Protein AF-A0A7Y5I1M3-F1 (afdb_monomer)

Solvent-accessible surface area (backbone atoms only — not comparable to full-atom values): 2568 Å² total; per-residue (Å²): 134,85,74,88,52,82,44,72,43,70,32,30,74,40,77,67,29,37,54,52,49,55,48,41,54,73,78,48,42,93,88,65,78,78,41,66,48,74,38,57,115

Foldseek 3Di:
DDDQAPEEQEQCVDPVNVVVVVVCCVVPPPPSPHGYYYDHD

Radius of gyration: 10.6 Å; Cα contacts (8 Å, |Δi|>4): 50; chains: 1; bounding box: 29×19×23 Å

Sequence (41 aa):
MTKPFDLVVHGATGFTGRLVVEYLLQRYPAGSGLRWAMGGR

Secondary structure (DSSP, 8-state):
---S-SEEETTTTSHHHHHHHHHHHHHS-TTSS--EEE---

Structure (mmCIF, N/CA/C/O backbone):
data_AF-A0A7Y5I1M3-F1
#
_entry.id   AF-A0A7Y5I1M3-F1
#
loop_
_atom_site.group_PDB
_atom_site.id
_at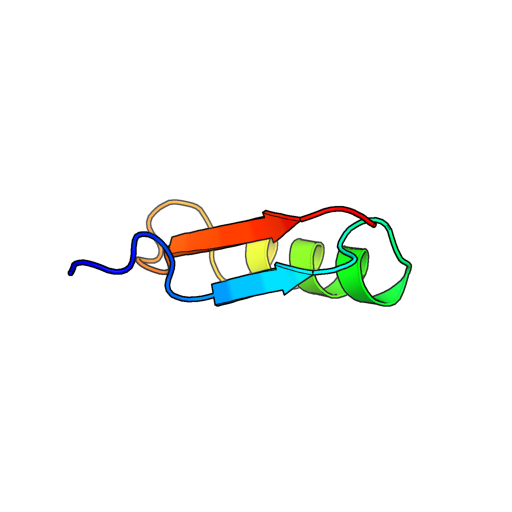om_site.type_symbol
_atom_site.label_atom_id
_atom_site.label_alt_id
_atom_site.label_comp_id
_atom_site.label_asym_id
_atom_site.label_entity_id
_atom_site.label_seq_id
_atom_site.pdbx_PDB_ins_code
_atom_site.Cartn_x
_atom_site.Cartn_y
_atom_site.Cartn_z
_atom_site.occupancy
_atom_site.B_iso_or_equiv
_atom_site.auth_seq_id
_atom_site.auth_comp_id
_atom_site.auth_asym_id
_atom_site.auth_atom_id
_atom_site.pdbx_PDB_model_num
ATOM 1 N N . MET A 1 1 ? -23.376 -10.495 -1.803 1.00 60.41 1 MET A N 1
ATOM 2 C CA . MET A 1 1 ? -21.922 -10.764 -1.724 1.00 60.41 1 MET A CA 1
ATOM 3 C C . MET A 1 1 ? -21.241 -9.583 -1.056 1.00 60.41 1 MET A C 1
ATOM 5 O O . MET A 1 1 ? -21.331 -8.477 -1.574 1.00 60.41 1 MET A O 1
ATOM 9 N N . THR A 1 2 ? -20.607 -9.793 0.093 1.00 82.50 2 THR A N 1
ATOM 10 C CA . THR A 1 2 ? -19.844 -8.761 0.809 1.00 82.50 2 THR A CA 1
ATOM 11 C C . THR A 1 2 ? -18.491 -8.580 0.126 1.00 82.50 2 THR A C 1
AT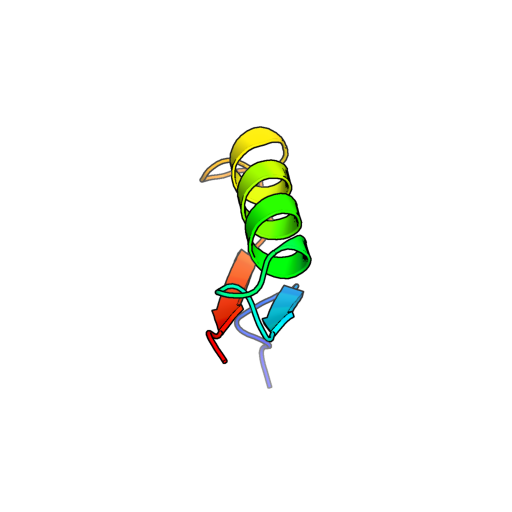OM 13 O O . THR A 1 2 ? -17.763 -9.555 -0.049 1.00 82.50 2 THR A O 1
ATOM 16 N N . LYS A 1 3 ? -18.142 -7.355 -0.283 1.00 85.81 3 LYS A N 1
ATOM 17 C CA . LYS A 1 3 ? -16.795 -7.065 -0.795 1.00 85.81 3 LYS A CA 1
ATOM 18 C C . LYS A 1 3 ? -15.826 -6.967 0.396 1.00 85.81 3 LYS A C 1
ATOM 20 O O . LYS A 1 3 ? -16.079 -6.159 1.298 1.00 85.81 3 LYS A O 1
ATOM 25 N N . PRO A 1 4 ? -14.757 -7.787 0.445 1.00 89.56 4 PRO A N 1
ATOM 26 C CA . PRO A 1 4 ? -13.826 -7.798 1.576 1.00 89.56 4 PRO A CA 1
ATOM 27 C C . PRO A 1 4 ? -12.969 -6.529 1.645 1.00 89.56 4 PRO A C 1
ATOM 29 O O . PRO A 1 4 ? -12.587 -6.118 2.737 1.00 89.56 4 PRO A O 1
ATOM 32 N N . PHE A 1 5 ? -12.731 -5.893 0.495 1.00 94.38 5 PHE A N 1
ATOM 33 C CA . PHE A 1 5 ? -11.931 -4.682 0.361 1.00 94.38 5 PHE A CA 1
ATOM 34 C C . PHE A 1 5 ? -12.723 -3.588 -0.349 1.00 94.38 5 PHE A C 1
ATOM 36 O O . PHE A 1 5 ? -13.512 -3.860 -1.258 1.00 94.38 5 PHE A O 1
ATOM 43 N N . ASP A 1 6 ? -12.462 -2.358 0.065 1.00 94.62 6 ASP A N 1
ATOM 44 C CA . ASP A 1 6 ? -12.975 -1.128 -0.523 1.00 94.62 6 ASP A CA 1
ATOM 45 C C . ASP A 1 6 ? -12.067 -0.664 -1.678 1.00 94.62 6 ASP A C 1
ATOM 47 O O . ASP A 1 6 ? -12.544 -0.071 -2.643 1.00 94.62 6 ASP A O 1
ATOM 51 N N . LEU A 1 7 ? -10.766 -0.989 -1.612 1.00 94.44 7 LEU A N 1
ATOM 52 C CA . LEU A 1 7 ? -9.759 -0.633 -2.615 1.00 94.44 7 LEU A CA 1
ATOM 53 C C . LEU A 1 7 ? -8.688 -1.726 -2.770 1.00 94.44 7 LEU A C 1
ATOM 55 O O . LEU A 1 7 ? -8.236 -2.309 -1.786 1.00 94.44 7 LEU A O 1
ATOM 59 N N . VAL A 1 8 ? -8.246 -1.977 -4.006 1.00 95.69 8 VAL A N 1
ATOM 60 C CA . VAL A 1 8 ? -7.111 -2.864 -4.310 1.00 95.69 8 VAL A CA 1
ATOM 61 C C . VAL A 1 8 ? -6.117 -2.139 -5.214 1.00 95.69 8 VAL A C 1
ATOM 63 O O . VAL A 1 8 ? -6.488 -1.656 -6.282 1.00 95.69 8 VAL A O 1
ATOM 66 N N . VAL A 1 9 ? -4.850 -2.070 -4.800 1.00 97.00 9 VAL A N 1
ATOM 67 C CA . VAL A 1 9 ? -3.755 -1.519 -5.615 1.00 97.00 9 VAL A CA 1
ATOM 68 C C . VAL A 1 9 ? -3.112 -2.648 -6.414 1.00 97.00 9 VAL A C 1
ATOM 70 O O . VAL A 1 9 ? -2.452 -3.508 -5.837 1.00 97.00 9 VAL A O 1
ATOM 73 N N . HIS A 1 10 ? -3.276 -2.649 -7.735 1.00 97.06 10 HIS A N 1
ATOM 74 C CA . HIS A 1 10 ? -2.581 -3.581 -8.630 1.00 97.06 10 HIS A CA 1
ATOM 75 C C . HIS A 1 10 ? -1.234 -3.009 -9.084 1.00 97.06 10 HIS A C 1
ATOM 77 O O . HIS A 1 10 ? -1.110 -1.803 -9.300 1.00 97.06 10 HIS A O 1
ATOM 83 N N . GLY A 1 11 ? -0.220 -3.865 -9.242 1.00 97.25 11 GLY A N 1
ATOM 84 C CA . GLY A 1 11 ? 1.123 -3.417 -9.614 1.00 97.25 11 GLY A CA 1
ATOM 85 C C . GLY A 1 11 ? 1.838 -2.682 -8.478 1.00 97.25 11 GLY A C 1
ATOM 86 O O . GLY A 1 11 ? 2.664 -1.803 -8.727 1.00 97.25 11 GLY A O 1
ATOM 87 N N . ALA A 1 12 ? 1.543 -3.046 -7.229 1.00 97.69 12 ALA A N 1
ATOM 88 C CA . ALA A 1 12 ? 2.073 -2.390 -6.039 1.00 97.69 12 ALA A CA 1
ATOM 89 C C . ALA A 1 12 ? 3.603 -2.512 -5.887 1.00 97.69 12 ALA A C 1
ATOM 91 O O . ALA A 1 12 ? 4.211 -1.750 -5.142 1.00 97.69 12 ALA A O 1
ATOM 92 N N . THR A 1 13 ? 4.242 -3.433 -6.619 1.00 96.38 13 THR A N 1
ATOM 93 C CA . THR A 1 13 ? 5.709 -3.549 -6.694 1.00 96.38 13 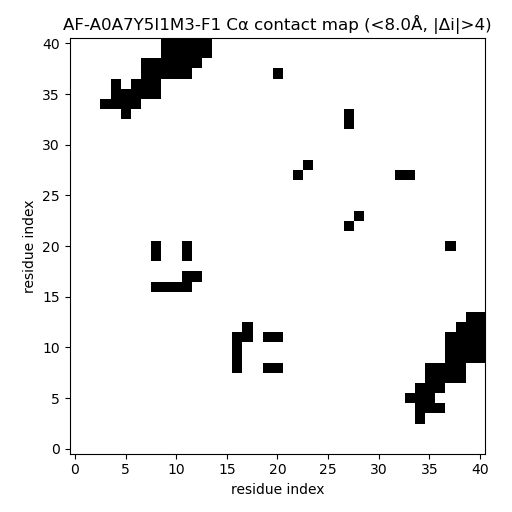THR A CA 1
ATOM 94 C C . THR A 1 13 ? 6.345 -2.611 -7.728 1.00 96.38 13 THR A C 1
ATOM 96 O O . THR A 1 13 ? 7.566 -2.488 -7.776 1.00 96.38 13 THR A O 1
ATOM 99 N N . GLY A 1 14 ? 5.551 -1.949 -8.577 1.00 96.44 14 GLY A N 1
ATOM 100 C CA . GLY A 1 14 ? 6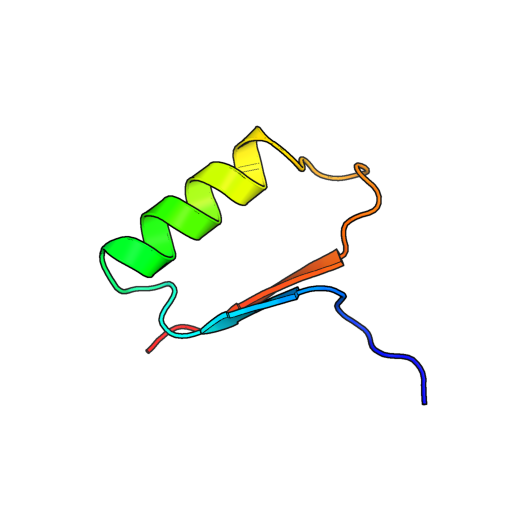.026 -0.903 -9.482 1.00 96.44 14 GLY A CA 1
ATOM 101 C C . GLY A 1 14 ? 6.260 0.427 -8.763 1.00 96.44 14 GLY A C 1
ATOM 102 O O . GLY A 1 14 ? 5.785 0.636 -7.651 1.00 96.44 14 GLY A O 1
ATOM 103 N N . PHE A 1 15 ? 6.952 1.352 -9.432 1.00 96.81 15 PHE A N 1
ATOM 104 C CA . PHE A 1 15 ? 7.302 2.661 -8.870 1.00 96.81 15 PHE A CA 1
ATOM 105 C C . PHE A 1 15 ? 6.078 3.415 -8.324 1.00 96.81 15 PHE A C 1
ATOM 107 O O . PHE A 1 15 ? 6.007 3.716 -7.137 1.00 96.81 15 PHE A O 1
ATOM 114 N N . THR A 1 16 ? 5.068 3.639 -9.167 1.00 96.75 16 THR A N 1
ATOM 115 C CA . THR A 1 16 ? 3.848 4.352 -8.764 1.00 96.75 16 THR A CA 1
ATOM 116 C C . THR A 1 16 ? 3.035 3.571 -7.733 1.00 96.75 16 THR A C 1
ATOM 118 O O . THR A 1 16 ? 2.529 4.157 -6.782 1.00 96.75 16 THR A O 1
ATOM 121 N N . GLY A 1 17 ? 2.934 2.246 -7.885 1.00 97.31 17 GLY A N 1
ATOM 122 C CA . GLY A 1 17 ? 2.177 1.397 -6.963 1.00 97.31 17 GLY A CA 1
ATOM 123 C C . GLY A 1 17 ? 2.721 1.457 -5.536 1.00 97.31 17 GLY A C 1
ATOM 124 O O . GLY A 1 17 ? 1.946 1.562 -4.587 1.00 97.31 17 GLY A O 1
ATOM 125 N N . ARG A 1 18 ? 4.048 1.490 -5.387 1.00 97.31 18 ARG A N 1
ATOM 126 C CA . ARG A 1 18 ? 4.695 1.650 -4.086 1.00 97.31 18 ARG A CA 1
ATOM 127 C C . ARG A 1 18 ? 4.367 2.999 -3.440 1.00 97.31 18 ARG A C 1
ATOM 129 O O . ARG A 1 18 ? 4.018 3.019 -2.266 1.00 97.31 18 ARG A O 1
ATOM 136 N N . LEU A 1 19 ? 4.408 4.097 -4.199 1.00 98.06 19 LEU A N 1
ATOM 137 C CA . LEU A 1 19 ? 4.056 5.431 -3.686 1.00 98.06 19 LEU A CA 1
ATOM 138 C C . LEU A 1 19 ? 2.598 5.500 -3.211 1.00 98.06 19 LEU A C 1
ATOM 140 O O . LEU A 1 19 ? 2.305 6.097 -2.178 1.00 98.06 19 LEU A O 1
ATOM 144 N N . VAL A 1 20 ? 1.680 4.854 -3.936 1.00 97.12 20 VAL A N 1
ATOM 145 C CA . VAL A 1 20 ? 0.271 4.763 -3.525 1.00 97.12 20 VAL A CA 1
ATOM 146 C C . VAL A 1 20 ? 0.137 3.986 -2.216 1.00 97.12 20 VAL A C 1
ATOM 148 O O . VAL A 1 20 ? -0.573 4.426 -1.318 1.00 97.12 20 VAL A O 1
ATOM 151 N N . VAL A 1 21 ? 0.836 2.858 -2.077 1.00 96.81 21 VAL A N 1
ATOM 152 C CA . VAL A 1 21 ? 0.837 2.070 -0.834 1.00 96.81 21 VAL A CA 1
ATOM 153 C C . VAL A 1 21 ? 1.409 2.871 0.337 1.00 96.81 21 VAL A C 1
ATOM 155 O O . VAL A 1 21 ? 0.817 2.876 1.414 1.00 96.81 21 VAL A O 1
ATOM 158 N N . GLU A 1 22 ? 2.513 3.589 0.134 1.00 96.56 22 GLU A N 1
ATOM 159 C CA . GLU A 1 22 ? 3.103 4.465 1.153 1.00 96.56 22 GLU A CA 1
ATOM 160 C C . GLU A 1 22 ? 2.116 5.563 1.584 1.00 96.56 22 GLU A C 1
ATOM 162 O O . GLU A 1 22 ? 1.931 5.790 2.782 1.00 96.56 22 GLU A O 1
ATOM 167 N N . TYR A 1 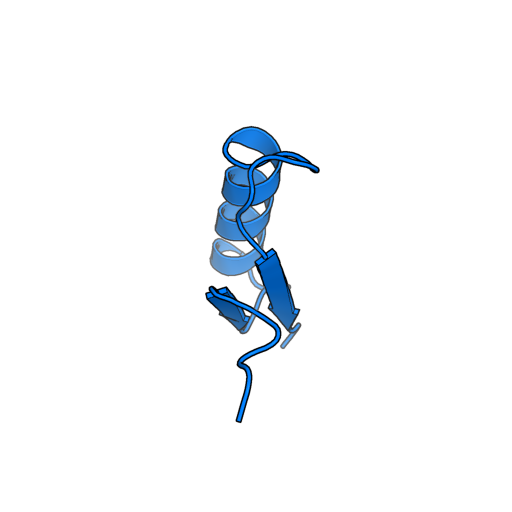23 ? 1.402 6.174 0.634 1.00 96.75 23 TYR A N 1
ATOM 16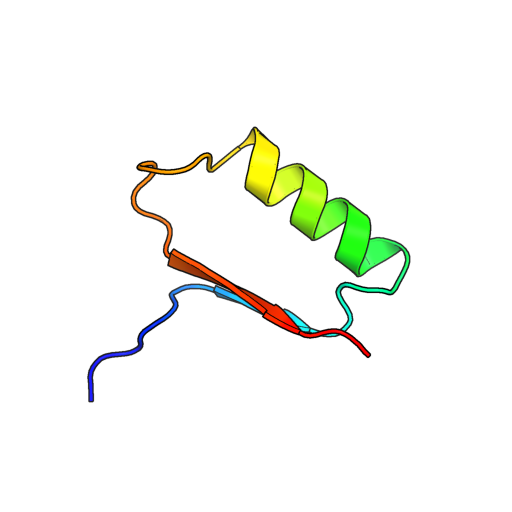8 C CA . TYR A 1 23 ? 0.345 7.142 0.931 1.00 96.75 23 TYR A CA 1
ATOM 169 C C . TYR A 1 23 ? -0.804 6.524 1.739 1.00 96.75 23 TYR A C 1
ATOM 171 O O . TYR A 1 23 ? -1.250 7.114 2.724 1.00 96.75 23 TYR A O 1
ATOM 179 N N . LEU A 1 24 ? -1.276 5.332 1.358 1.00 96.19 24 LEU A N 1
ATOM 180 C CA . LEU A 1 24 ? -2.358 4.645 2.067 1.00 96.19 24 LEU A CA 1
ATOM 181 C C . LEU A 1 24 ? -1.963 4.306 3.506 1.00 96.19 24 LEU A C 1
ATOM 183 O O . LEU A 1 24 ? -2.757 4.536 4.413 1.00 96.19 24 LEU A O 1
ATOM 187 N N . LEU A 1 25 ? -0.733 3.838 3.732 1.00 95.00 25 LEU A N 1
ATOM 188 C CA . LEU A 1 25 ? -0.225 3.542 5.074 1.00 95.00 25 LEU A CA 1
ATOM 189 C C . LEU A 1 25 ? -0.170 4.787 5.969 1.00 95.00 25 LEU A C 1
ATOM 191 O O . LEU A 1 25 ? -0.5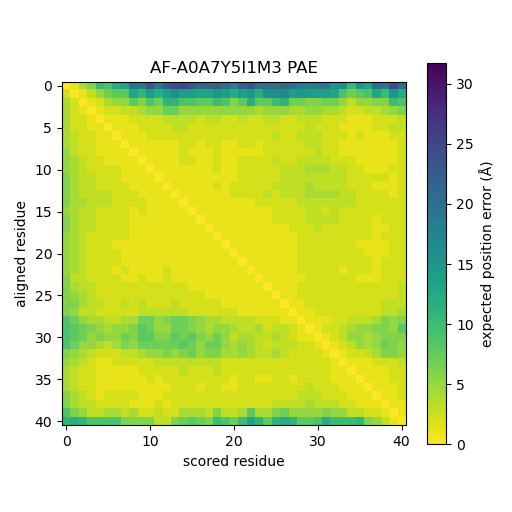03 4.705 7.150 1.00 95.00 25 LEU A O 1
ATOM 195 N N . GLN A 1 26 ? 0.230 5.935 5.418 1.00 96.00 26 GLN A N 1
ATOM 196 C CA . GLN A 1 26 ? 0.329 7.187 6.172 1.00 96.00 26 GLN A CA 1
ATOM 197 C C . GLN A 1 26 ? -1.035 7.832 6.426 1.00 96.00 26 GLN A C 1
ATOM 199 O O . GLN A 1 26 ? -1.295 8.341 7.516 1.00 96.00 26 GLN A O 1
ATOM 204 N N . ARG A 1 27 ? -1.910 7.849 5.414 1.00 96.00 27 ARG A N 1
ATOM 205 C CA . ARG A 1 27 ? -3.186 8.571 5.471 1.00 96.00 27 ARG A CA 1
ATOM 206 C C . ARG A 1 27 ? -4.311 7.750 6.091 1.00 96.00 27 ARG A C 1
ATOM 208 O O . ARG A 1 27 ? -5.201 8.326 6.714 1.00 96.00 27 ARG A O 1
ATOM 215 N N . TYR A 1 28 ? -4.257 6.433 5.925 1.00 95.19 28 TYR A N 1
ATOM 216 C CA . TYR A 1 28 ? -5.263 5.480 6.381 1.00 95.19 28 TYR A CA 1
ATOM 217 C C . TYR A 1 28 ? -4.596 4.361 7.188 1.00 95.19 28 TYR A C 1
ATOM 219 O O . TYR A 1 28 ? -4.545 3.209 6.745 1.00 95.19 28 TYR A O 1
ATOM 227 N N . PRO A 1 29 ? -4.080 4.678 8.388 1.00 88.94 29 PRO A N 1
ATOM 228 C CA . PRO A 1 29 ? -3.478 3.676 9.254 1.00 88.94 29 PRO A CA 1
ATOM 229 C C . PRO A 1 29 ? -4.505 2.618 9.686 1.00 88.94 29 PRO A C 1
ATOM 231 O O . PRO A 1 29 ? -5.718 2.750 9.470 1.00 88.94 29 PRO A O 1
ATOM 234 N N . ALA A 1 30 ? -4.015 1.557 10.329 1.00 86.62 30 ALA A N 1
ATOM 235 C CA . ALA A 1 30 ? -4.863 0.511 10.889 1.00 86.62 30 ALA A CA 1
ATOM 236 C C . ALA A 1 30 ? -5.951 1.113 11.800 1.00 86.62 30 ALA A C 1
ATOM 238 O O . ALA A 1 30 ? -5.673 1.967 12.638 1.00 86.62 30 ALA A O 1
ATOM 239 N N . GLY A 1 31 ? -7.200 0.680 11.611 1.00 86.75 31 GLY A N 1
ATOM 240 C CA . GLY A 1 31 ? -8.354 1.207 12.349 1.00 86.75 31 GLY A CA 1
ATOM 241 C C . GLY A 1 31 ? -9.019 2.445 11.733 1.00 86.75 31 GLY A C 1
ATOM 242 O O . GLY A 1 31 ? -10.053 2.869 12.234 1.00 86.75 31 GLY A O 1
ATOM 243 N N . SER A 1 32 ? -8.512 2.983 10.616 1.00 90.56 32 SER A N 1
ATOM 244 C CA . SER A 1 32 ? -9.145 4.099 9.882 1.00 90.56 32 SER A CA 1
ATOM 245 C C . SER A 1 32 ? -10.486 3.753 9.213 1.00 90.56 32 SER A C 1
ATOM 247 O O . SER A 1 32 ? -11.154 4.632 8.676 1.00 90.56 32 SER A O 1
ATOM 249 N N . GLY A 1 33 ? -10.876 2.475 9.216 1.00 91.69 33 GLY A N 1
ATOM 250 C CA . GLY A 1 33 ? -12.098 1.979 8.577 1.00 91.69 33 GLY A CA 1
ATOM 251 C C . GLY A 1 33 ? -11.956 1.681 7.082 1.00 91.69 33 GLY A C 1
ATOM 252 O O . GLY A 1 33 ? -12.831 1.024 6.527 1.00 91.69 33 GLY A O 1
ATOM 253 N N . LEU A 1 34 ? -10.852 2.083 6.441 1.00 94.19 34 LEU A N 1
ATOM 254 C CA . LEU A 1 34 ? -10.568 1.739 5.049 1.00 94.19 34 LEU A CA 1
ATOM 255 C C . LEU A 1 34 ? -9.959 0.335 4.960 1.00 94.19 34 LEU A C 1
ATOM 257 O O . LEU A 1 34 ? -8.830 0.109 5.402 1.00 94.19 34 LEU A O 1
ATOM 261 N N . ARG A 1 35 ? -10.680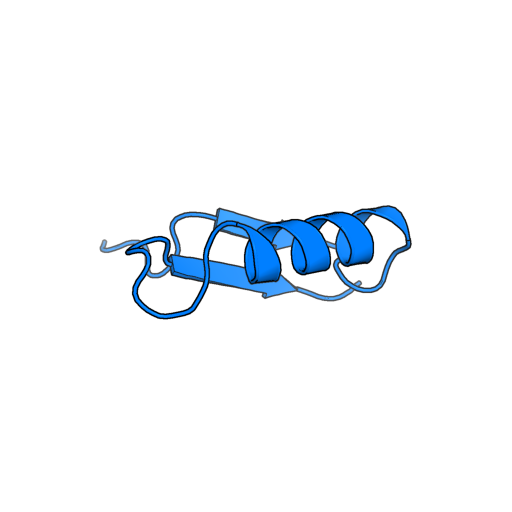 -0.608 4.351 1.00 94.25 35 ARG A N 1
ATOM 262 C CA . ARG A 1 35 ? -10.183 -1.968 4.112 1.00 94.25 35 ARG A CA 1
ATOM 263 C C . ARG A 1 35 ? -9.587 -2.012 2.717 1.00 94.25 35 ARG A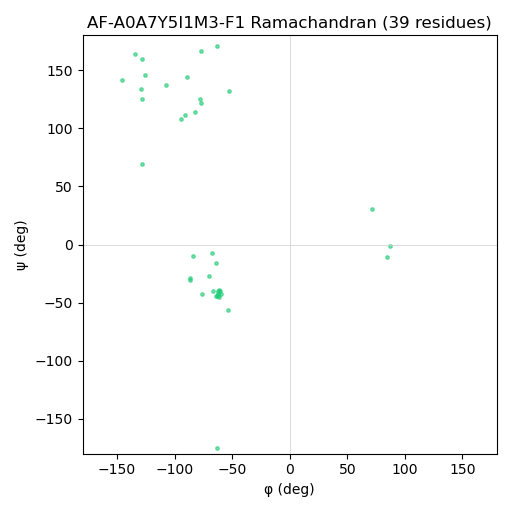 C 1
ATOM 265 O O . ARG A 1 35 ? -10.314 -1.982 1.728 1.00 94.25 35 ARG A O 1
ATOM 272 N N . TRP A 1 36 ? -8.270 -2.090 2.612 1.00 95.00 36 TRP A N 1
ATOM 273 C CA . TRP A 1 36 ? -7.597 -2.121 1.319 1.00 95.00 36 TRP A CA 1
ATOM 274 C C . TRP A 1 36 ? -6.619 -3.286 1.223 1.00 95.00 36 TRP A C 1
ATOM 276 O O . TRP A 1 36 ? -6.205 -3.858 2.231 1.00 95.00 36 TRP A O 1
ATOM 286 N N . ALA A 1 37 ? -6.278 -3.649 -0.008 1.00 95.56 37 ALA A N 1
ATOM 287 C CA . ALA A 1 37 ? -5.287 -4.669 -0.312 1.00 95.56 37 ALA A CA 1
ATOM 288 C C . ALA A 1 37 ? -4.338 -4.195 -1.419 1.00 95.56 37 ALA A C 1
ATOM 290 O O . ALA A 1 37 ? -4.627 -3.254 -2.160 1.00 95.56 37 ALA A O 1
ATOM 291 N N . MET A 1 38 ? -3.203 -4.874 -1.552 1.00 96.25 38 MET A N 1
ATOM 292 C CA . MET A 1 38 ? -2.237 -4.649 -2.623 1.00 96.25 38 MET A CA 1
ATOM 293 C C . MET A 1 38 ? -1.881 -5.973 -3.290 1.00 96.25 38 MET A C 1
ATOM 295 O O . MET A 1 38 ? -1.615 -6.967 -2.619 1.00 96.25 38 MET A O 1
ATOM 299 N N . GLY A 1 39 ? -1.874 -5.968 -4.616 1.00 96.56 39 GLY A N 1
ATOM 300 C CA . GLY A 1 39 ? -1.336 -7.030 -5.450 1.00 96.56 39 GLY A CA 1
ATOM 301 C C . GLY A 1 39 ? -0.038 -6.563 -6.095 1.00 96.56 39 GLY A C 1
ATOM 302 O O . GLY A 1 39 ? 0.059 -5.423 -6.559 1.00 96.56 39 GLY A O 1
ATOM 303 N N . GLY A 1 40 ? 0.964 -7.439 -6.122 1.00 94.06 40 GLY A N 1
ATOM 304 C CA . GLY A 1 40 ? 2.189 -7.202 -6.881 1.00 94.06 40 GLY A CA 1
ATOM 305 C C . GLY A 1 40 ? 1.939 -7.103 -8.390 1.00 94.06 40 GLY A C 1
ATOM 306 O O . GLY A 1 40 ? 0.796 -7.085 -8.851 1.00 94.06 40 GLY A O 1
ATOM 307 N N . ARG A 1 41 ? 3.032 -6.993 -9.148 1.00 82.81 41 ARG A N 1
ATOM 308 C CA . ARG A 1 41 ? 3.013 -7.370 -10.566 1.00 82.81 41 ARG A CA 1
ATOM 309 C C . ARG A 1 41 ? 2.644 -8.840 -10.702 1.00 82.81 41 ARG A C 1
ATOM 311 O O . ARG A 1 41 ? 3.196 -9.625 -9.900 1.00 82.81 41 ARG A O 1
#

Nearest PDB structures (foldseek):
  9brt-assembly1_5  TM=4.031E-01  e=3.172E+00  Mus musculus

pLDDT: mean 93.28, std 6.58, range [60.41, 98.06]

Mean predicted aligned error: 3.14 Å